Protein AF-A0ABC9U1S2-F1 (afdb_monomer_lite)

Radius of gyration: 17.62 Å; chains: 1; bounding box: 37×18×58 Å

Foldseek 3Di:
DDDDWDKDKDKDWDKDWDWDDPDVVRVVVLVVQCPVQVVPDPDPCSSVVSSVVVVIDTPDMDRDDIDMDMDTDD

pLDDT: mean 82.36, std 9.42, range [54.91, 95.81]

Secondary structure (DSSP, 8-state):
-----EEEEEEEEEEEEEE--SSHHHHHHHHHHHHHHHHT-SSHHHHHHHHHHTT--EEEEEEEEEEEEEEEE-

Organism: NCBI:txid411472

Structure (mmCIF, N/CA/C/O backbone):
data_AF-A0ABC9U1S2-F1
#
_entry.id   AF-A0ABC9U1S2-F1
#
loop_
_atom_site.group_PDB
_atom_site.id
_atom_site.type_symbol
_atom_site.label_atom_id
_atom_site.label_alt_id
_atom_site.label_comp_id
_atom_site.label_asym_id
_atom_site.label_entity_id
_atom_site.label_seq_id
_atom_site.pdbx_PDB_ins_code
_atom_site.Cartn_x
_atom_site.Cartn_y
_atom_site.Cartn_z
_atom_site.occupancy
_atom_site.B_iso_or_equiv
_atom_site.auth_seq_id
_atom_site.auth_comp_id
_atom_site.auth_asym_id
_atom_site.auth_atom_id
_atom_site.pdbx_PDB_model_num
ATOM 1 N N . MET A 1 1 ? 19.229 -11.591 -39.838 1.00 54.91 1 MET A N 1
ATOM 2 C CA . MET A 1 1 ? 19.985 -10.944 -38.744 1.00 54.91 1 MET A CA 1
ATOM 3 C C . MET A 1 1 ? 18.985 -10.590 -37.661 1.00 54.91 1 MET A C 1
ATOM 5 O O . MET A 1 1 ? 17.901 -10.149 -38.022 1.00 54.91 1 MET A O 1
ATOM 9 N N . ARG A 1 2 ? 19.291 -10.858 -36.390 1.00 71.62 2 ARG A N 1
ATOM 10 C CA . ARG A 1 2 ? 18.407 -10.574 -35.252 1.00 71.62 2 ARG A CA 1
ATOM 11 C C . ARG A 1 2 ? 19.185 -9.698 -34.275 1.00 71.62 2 ARG A C 1
ATOM 13 O O . ARG A 1 2 ? 20.361 -9.968 -34.054 1.00 71.62 2 ARG A O 1
ATOM 20 N N . PHE A 1 3 ? 18.543 -8.649 -33.787 1.00 78.56 3 PHE A N 1
ATOM 21 C CA . PHE A 1 3 ? 19.073 -7.721 -32.796 1.00 78.56 3 PHE A CA 1
ATOM 22 C C . PHE A 1 3 ? 18.042 -7.651 -31.670 1.00 78.56 3 PHE A C 1
ATOM 24 O O . PHE A 1 3 ? 16.842 -7.638 -31.956 1.00 78.56 3 PHE A O 1
ATOM 31 N N . GLU A 1 4 ? 18.506 -7.701 -30.431 1.00 86.75 4 GLU A N 1
ATOM 32 C CA . GLU A 1 4 ? 17.682 -7.715 -29.223 1.00 86.75 4 GLU A CA 1
ATOM 33 C C . GLU A 1 4 ? 17.819 -6.364 -28.522 1.00 86.75 4 GLU A C 1
ATOM 35 O O . GLU A 1 4 ? 18.891 -5.765 -28.551 1.00 86.75 4 GLU A O 1
ATOM 40 N N . ILE A 1 5 ? 16.709 -5.856 -27.989 1.00 86.81 5 ILE A N 1
ATOM 41 C CA . ILE A 1 5 ? 16.649 -4.606 -27.230 1.00 86.81 5 ILE A CA 1
ATOM 42 C C . ILE A 1 5 ? 15.997 -4.965 -25.903 1.00 86.81 5 ILE A C 1
ATOM 44 O O . ILE A 1 5 ? 14.861 -5.444 -25.902 1.00 86.81 5 ILE A O 1
ATOM 48 N N . GLU A 1 6 ? 16.711 -4.728 -24.810 1.00 85.88 6 GLU A N 1
ATOM 49 C CA . GLU A 1 6 ? 16.201 -4.891 -23.454 1.00 85.88 6 GLU A CA 1
ATOM 50 C C . GLU A 1 6 ? 15.787 -3.522 -22.901 1.00 85.88 6 GLU A C 1
ATOM 52 O O . GLU A 1 6 ? 16.468 -2.512 -23.089 1.00 85.88 6 GLU A O 1
ATOM 57 N N . ILE A 1 7 ? 14.615 -3.478 -22.271 1.00 83.00 7 ILE A N 1
ATOM 58 C CA . ILE A 1 7 ? 14.064 -2.280 -21.638 1.00 83.00 7 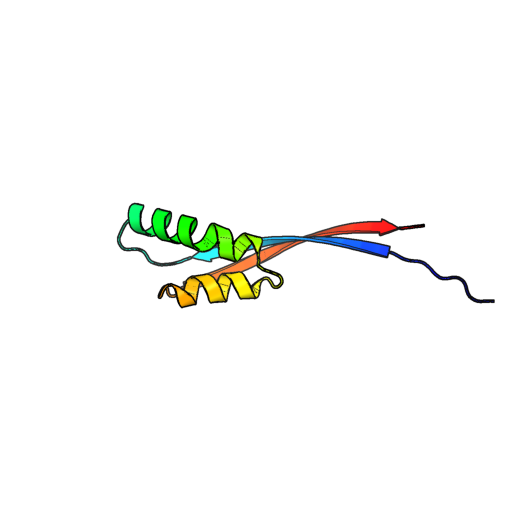ILE A CA 1
ATOM 59 C C . ILE A 1 7 ? 13.685 -2.676 -20.220 1.00 83.00 7 ILE A C 1
ATOM 61 O O . ILE A 1 7 ? 12.953 -3.649 -20.029 1.00 83.00 7 ILE A O 1
ATOM 65 N N . GLU A 1 8 ? 14.177 -1.914 -19.253 1.00 82.25 8 GLU A N 1
ATOM 66 C CA . GLU A 1 8 ? 13.790 -2.022 -17.854 1.00 82.25 8 GLU A CA 1
ATOM 67 C C . GLU A 1 8 ? 12.730 -0.959 -17.536 1.00 82.25 8 GLU A C 1
ATOM 69 O O . GLU A 1 8 ? 12.811 0.182 -17.999 1.00 82.25 8 GLU A O 1
ATOM 74 N N . GLU A 1 9 ? 11.707 -1.351 -16.778 1.00 78.56 9 GLU A N 1
ATOM 75 C CA . GLU A 1 9 ? 10.594 -0.492 -16.372 1.00 78.56 9 GLU A CA 1
ATOM 76 C C . GLU A 1 9 ? 10.495 -0.475 -14.846 1.00 78.56 9 GLU A C 1
ATOM 78 O O . GLU A 1 9 ? 10.374 -1.526 -14.210 1.00 78.56 9 GLU A O 1
ATOM 83 N N . GLN A 1 10 ? 10.490 0.723 -14.263 1.00 82.50 10 GLN A N 1
ATOM 84 C CA . GLN A 1 10 ? 10.232 0.933 -12.845 1.00 82.50 10 GLN A CA 1
ATOM 85 C C . GLN A 1 10 ? 8.868 1.603 -12.658 1.00 82.50 10 GLN A C 1
ATOM 87 O O . GLN A 1 10 ? 8.615 2.690 -13.176 1.00 82.50 10 GLN A O 1
ATOM 92 N N . ILE A 1 11 ? 7.986 0.964 -11.883 1.00 79.75 11 ILE A N 1
ATOM 93 C CA . ILE A 1 11 ? 6.626 1.450 -11.616 1.00 79.75 11 ILE A CA 1
ATOM 94 C C . ILE A 1 11 ? 6.515 1.878 -10.154 1.00 79.75 11 ILE A C 1
ATOM 96 O O . ILE A 1 11 ? 6.658 1.061 -9.244 1.00 79.75 11 ILE A O 1
ATOM 100 N N . THR A 1 12 ? 6.163 3.140 -9.922 1.00 79.38 12 THR A N 1
ATOM 101 C CA . THR A 1 12 ? 5.752 3.639 -8.606 1.00 79.38 12 THR A CA 1
ATOM 102 C C . THR A 1 12 ? 4.230 3.641 -8.511 1.00 79.38 12 THR A C 1
ATOM 104 O O . THR A 1 12 ? 3.546 4.305 -9.289 1.00 79.38 12 THR A O 1
ATOM 107 N N . ARG A 1 13 ? 3.679 2.923 -7.524 1.00 75.06 13 ARG A N 1
ATOM 108 C CA . ARG A 1 13 ? 2.234 2.874 -7.244 1.00 75.06 13 ARG A CA 1
ATOM 109 C C . ARG A 1 13 ? 1.927 3.526 -5.906 1.00 75.06 13 ARG A C 1
ATOM 111 O O . ARG A 1 13 ? 2.530 3.176 -4.896 1.00 75.06 13 ARG A O 1
ATOM 118 N N . ARG A 1 14 ? 0.945 4.427 -5.873 1.00 80.38 14 ARG A N 1
ATOM 119 C CA . ARG A 1 14 ? 0.443 5.022 -4.623 1.00 80.38 14 ARG A CA 1
ATOM 120 C C . ARG A 1 14 ? -0.941 4.471 -4.319 1.00 80.38 14 ARG A C 1
ATOM 122 O O . ARG A 1 14 ? -1.881 4.773 -5.038 1.00 80.38 14 ARG A O 1
ATOM 129 N N . ASN A 1 15 ? -1.076 3.684 -3.258 1.00 79.50 15 ASN A N 1
ATOM 130 C CA . ASN A 1 15 ? -2.364 3.146 -2.824 1.00 79.50 15 ASN A CA 1
ATOM 131 C C . ASN A 1 15 ? -2.802 3.809 -1.519 1.00 79.50 15 ASN A C 1
ATOM 133 O O . ASN A 1 15 ? -1.970 4.133 -0.673 1.00 79.50 15 ASN A O 1
ATOM 137 N N . SER A 1 16 ? -4.108 3.989 -1.347 1.00 84.44 16 SER A N 1
ATOM 138 C CA . SER A 1 16 ? -4.687 4.452 -0.085 1.00 84.44 16 SER A CA 1
ATOM 139 C C . SER A 1 16 ? -5.782 3.496 0.369 1.00 84.44 16 SER A C 1
ATOM 141 O O . SER A 1 16 ? -6.671 3.145 -0.414 1.00 84.44 16 SER A O 1
ATOM 143 N N . TYR A 1 17 ? -5.698 3.093 1.635 1.00 85.62 17 TYR A N 1
ATOM 144 C CA . TYR A 1 17 ? -6.624 2.183 2.296 1.00 85.62 17 TYR A CA 1
ATOM 145 C C . TYR A 1 17 ? -7.298 2.922 3.448 1.00 85.62 17 TYR A C 1
ATOM 147 O O . TYR A 1 17 ? -6.617 3.549 4.257 1.00 85.62 17 TYR A O 1
ATOM 155 N N . PHE A 1 18 ? -8.623 2.841 3.510 1.00 88.00 18 PHE A N 1
ATOM 156 C CA . PHE A 1 18 ? -9.411 3.372 4.619 1.00 88.00 18 PHE A CA 1
ATOM 157 C C . PHE A 1 18 ? -9.952 2.208 5.445 1.00 88.00 18 PHE A C 1
ATOM 159 O O . PHE A 1 18 ? -10.582 1.303 4.890 1.00 88.00 18 PHE A O 1
ATOM 166 N N . VAL A 1 19 ? -9.673 2.232 6.745 1.00 89.56 19 VAL A N 1
ATOM 167 C CA . VAL A 1 19 ? -10.108 1.238 7.731 1.00 89.56 19 VAL A CA 1
ATOM 168 C C . VAL A 1 19 ? -10.730 1.958 8.921 1.00 89.56 19 VAL A C 1
ATOM 170 O O . VAL A 1 19 ? -10.258 3.029 9.306 1.00 89.56 19 VAL A O 1
ATOM 173 N N . GLU A 1 20 ? -11.782 1.380 9.489 1.00 91.75 20 GLU A N 1
ATOM 174 C CA . GLU A 1 20 ? -12.330 1.839 10.765 1.00 91.75 20 GLU A CA 1
ATOM 175 C C . GLU A 1 20 ? -11.471 1.302 11.915 1.00 91.75 20 GLU A C 1
ATOM 177 O O . GLU A 1 20 ? -11.124 0.120 11.934 1.00 91.75 20 GLU A O 1
ATOM 182 N N . VAL A 1 21 ? -11.140 2.180 12.861 1.00 92.94 21 VAL A N 1
ATOM 183 C CA . VAL A 1 21 ? -10.421 1.869 14.104 1.00 92.94 21 VAL A CA 1
ATOM 184 C C . VAL A 1 21 ? -11.140 2.546 15.272 1.00 92.94 21 VAL A C 1
ATOM 186 O O . VAL A 1 21 ? -11.801 3.572 15.086 1.00 92.94 21 VAL A O 1
ATOM 189 N N . GLU A 1 22 ? -11.036 1.979 16.467 1.00 92.19 22 GLU A N 1
ATOM 190 C CA . GLU A 1 22 ? -11.626 2.491 17.704 1.00 92.19 22 GLU A CA 1
ATOM 191 C C . GLU A 1 22 ? -10.949 3.795 18.152 1.00 92.19 22 GLU A C 1
ATOM 193 O O . GLU A 1 22 ? -11.628 4.729 18.592 1.00 92.19 22 GLU A O 1
ATOM 198 N N . ASP A 1 23 ? -9.622 3.880 18.007 1.00 94.50 23 ASP A N 1
ATOM 199 C CA . ASP A 1 23 ? -8.825 5.065 18.321 1.00 94.50 23 ASP A CA 1
ATOM 200 C C . ASP A 1 23 ? -7.515 5.157 17.511 1.00 94.50 23 ASP A C 1
ATOM 202 O O . ASP A 1 23 ? -7.150 4.271 16.737 1.00 94.50 23 ASP A O 1
ATOM 206 N N . GLU A 1 24 ? -6.804 6.278 17.670 1.00 93.19 24 GLU A N 1
ATOM 207 C CA . GLU A 1 24 ? -5.529 6.542 16.986 1.00 93.19 24 GLU A CA 1
ATOM 208 C C . GLU A 1 24 ? -4.440 5.519 17.354 1.00 93.19 24 GLU A C 1
ATOM 210 O O . GLU A 1 24 ? -3.632 5.154 16.502 1.00 93.19 24 GLU A O 1
ATOM 215 N N . GLY A 1 25 ? -4.449 4.998 18.585 1.00 95.81 25 GLY A N 1
ATOM 216 C CA . GLY A 1 25 ? -3.478 4.009 19.047 1.00 95.81 25 GLY A CA 1
ATOM 217 C C . GLY A 1 25 ? -3.663 2.649 18.376 1.00 95.81 25 GLY A C 1
ATOM 218 O O . GLY A 1 25 ? -2.680 2.000 18.019 1.00 95.81 25 GLY A O 1
ATOM 219 N N . GLU A 1 26 ? -4.906 2.227 18.140 1.00 93.88 26 GLU A N 1
ATOM 220 C CA . GLU A 1 26 ? -5.195 1.054 17.309 1.00 93.88 26 GLU A CA 1
ATOM 221 C C . GLU A 1 26 ? -4.691 1.248 15.871 1.00 93.88 26 GLU A C 1
ATOM 223 O O . GLU A 1 26 ? -4.042 0.356 15.316 1.00 93.88 26 GLU A O 1
ATOM 228 N N . GLY A 1 27 ? -4.896 2.439 15.300 1.00 92.31 27 GLY A N 1
ATOM 229 C CA . GLY A 1 27 ? -4.361 2.798 13.985 1.00 92.31 27 GLY A CA 1
ATOM 230 C C . GLY A 1 27 ? -2.833 2.692 13.904 1.00 92.31 27 GLY A C 1
ATOM 231 O O . GLY A 1 27 ? -2.298 2.108 12.959 1.00 92.31 27 GLY A O 1
ATOM 232 N N . GLU A 1 28 ? -2.116 3.192 14.912 1.00 93.50 28 GLU A N 1
ATOM 233 C CA . GLU A 1 28 ? -0.656 3.061 14.997 1.00 93.50 28 GLU A CA 1
ATOM 234 C C . GLU A 1 28 ? -0.206 1.601 15.152 1.00 93.50 28 GLU A C 1
ATOM 236 O O . GLU A 1 28 ? 0.764 1.180 14.518 1.00 93.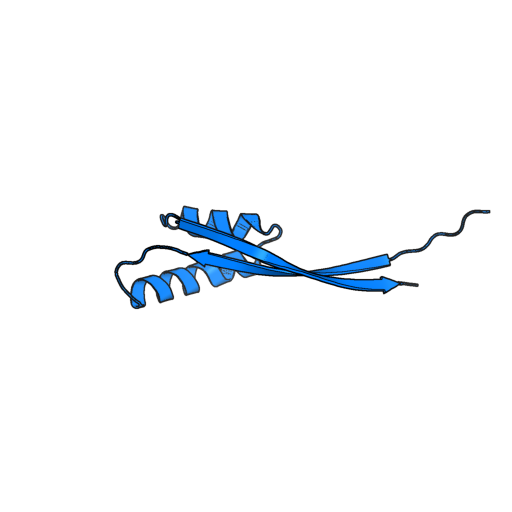50 28 GLU A O 1
ATOM 241 N N . MET A 1 29 ? -0.905 0.794 15.960 1.00 92.94 29 MET A N 1
ATOM 242 C CA . MET A 1 29 ? -0.602 -0.636 16.096 1.00 92.94 29 MET A CA 1
ATOM 243 C C . MET A 1 29 ? -0.794 -1.388 14.779 1.00 92.94 29 MET A C 1
ATOM 245 O O . MET A 1 29 ? 0.054 -2.209 14.423 1.00 92.94 29 MET A O 1
ATOM 249 N N . LEU A 1 30 ? -1.863 -1.086 14.037 1.00 91.75 30 LEU A N 1
ATOM 250 C CA . LEU A 1 30 ? -2.090 -1.651 12.711 1.00 91.75 30 LEU A CA 1
ATOM 251 C C . LEU A 1 30 ? -0.955 -1.272 11.753 1.00 91.75 30 LEU A C 1
ATOM 253 O O . LEU A 1 30 ? -0.408 -2.158 11.100 1.00 91.75 30 LEU A O 1
ATOM 257 N N . LEU A 1 31 ? -0.551 0.002 11.705 1.00 90.75 31 LEU A N 1
ATOM 258 C CA . LEU A 1 31 ? 0.559 0.455 10.856 1.00 90.75 31 LEU A CA 1
ATOM 259 C C . LEU A 1 31 ? 1.863 -0.282 11.168 1.00 90.75 31 LEU A C 1
ATOM 261 O O . LEU A 1 31 ? 2.491 -0.816 10.257 1.00 90.75 31 LEU A O 1
ATOM 265 N N . ASN A 1 32 ? 2.228 -0.372 12.448 1.00 90.88 32 ASN A N 1
ATOM 266 C CA . ASN A 1 32 ? 3.426 -1.097 12.873 1.00 90.88 32 ASN A CA 1
ATOM 267 C C . ASN A 1 32 ? 3.343 -2.590 12.519 1.00 90.88 32 ASN A C 1
ATOM 269 O O . ASN A 1 32 ? 4.335 -3.188 12.120 1.00 90.88 32 ASN A O 1
ATOM 273 N N . SER A 1 33 ? 2.157 -3.201 12.623 1.00 89.62 33 SER A N 1
ATOM 274 C CA . SER A 1 33 ? 1.972 -4.616 12.270 1.00 89.62 33 SER A CA 1
ATOM 275 C C . SER A 1 33 ? 2.110 -4.905 10.772 1.00 89.62 33 SER A C 1
ATOM 277 O O . SER A 1 33 ? 2.388 -6.043 10.404 1.00 89.62 33 SER A O 1
ATOM 279 N N . LEU A 1 34 ? 1.908 -3.893 9.922 1.00 90.50 34 LEU A N 1
ATOM 280 C CA . LEU A 1 34 ? 1.980 -4.011 8.466 1.00 90.50 34 LEU A CA 1
ATOM 281 C C . LEU A 1 34 ? 3.372 -3.703 7.905 1.00 90.50 34 LEU A C 1
ATOM 283 O O . LEU A 1 34 ? 3.591 -3.960 6.727 1.00 90.50 34 LEU A O 1
ATOM 287 N N . GLU A 1 35 ? 4.301 -3.152 8.691 1.00 88.75 35 GLU A N 1
ATOM 288 C CA . GLU A 1 35 ? 5.623 -2.731 8.202 1.00 88.75 35 GLU A CA 1
ATOM 289 C C . GLU A 1 35 ? 6.389 -3.891 7.542 1.00 88.75 35 GLU A C 1
ATOM 291 O O . GLU A 1 35 ? 6.872 -3.755 6.416 1.00 88.75 35 GLU A O 1
ATOM 296 N N . ASP A 1 36 ? 6.418 -5.058 8.190 1.00 84.38 36 ASP A N 1
ATOM 297 C CA . ASP A 1 36 ? 7.056 -6.264 7.649 1.00 84.38 36 ASP A CA 1
ATOM 298 C C . ASP A 1 36 ? 6.309 -6.793 6.410 1.00 84.38 36 ASP A C 1
ATOM 300 O O . ASP A 1 36 ? 6.925 -7.055 5.377 1.00 84.38 36 ASP A O 1
ATOM 304 N N . ASP A 1 37 ? 4.972 -6.872 6.472 1.00 87.94 37 ASP A N 1
ATOM 305 C CA . ASP A 1 37 ? 4.139 -7.344 5.355 1.00 87.94 37 ASP A CA 1
ATOM 306 C C . ASP A 1 37 ? 4.271 -6.429 4.114 1.00 87.94 37 ASP A C 1
ATOM 308 O O . ASP A 1 37 ? 4.174 -6.904 2.983 1.00 87.94 37 ASP A O 1
ATOM 312 N N . VAL A 1 38 ? 4.505 -5.122 4.303 1.00 84.81 38 VAL A N 1
ATOM 313 C CA . VAL A 1 38 ? 4.724 -4.154 3.214 1.00 84.81 38 VAL A CA 1
ATOM 314 C C . VAL A 1 38 ? 6.084 -4.340 2.556 1.00 84.81 38 VAL A C 1
ATOM 316 O O . VAL A 1 38 ? 6.176 -4.261 1.330 1.00 84.81 38 VAL A O 1
ATOM 319 N N . ASN A 1 39 ? 7.127 -4.588 3.345 1.00 84.56 39 ASN A N 1
ATOM 320 C CA . ASN A 1 39 ? 8.478 -4.794 2.823 1.00 84.56 39 ASN A CA 1
ATOM 321 C C . ASN A 1 39 ? 8.603 -6.100 2.024 1.00 84.56 39 ASN A C 1
ATOM 323 O O . ASN A 1 39 ? 9.379 -6.157 1.070 1.00 84.56 39 ASN A O 1
ATOM 327 N N . ASP A 1 40 ? 7.811 -7.114 2.376 1.00 86.12 40 ASP A N 1
ATOM 328 C CA . ASP A 1 40 ? 7.787 -8.414 1.699 1.00 86.12 40 ASP A CA 1
ATOM 329 C C . ASP A 1 40 ? 6.757 -8.501 0.553 1.00 86.12 40 ASP A C 1
ATOM 331 O O . ASP A 1 40 ? 6.697 -9.509 -0.158 1.00 86.12 40 ASP A O 1
ATOM 335 N N . ALA A 1 41 ? 5.936 -7.466 0.349 1.00 84.44 41 ALA A N 1
ATOM 336 C CA . ALA A 1 41 ? 4.879 -7.474 -0.657 1.00 84.44 41 ALA A CA 1
ATOM 337 C C . ALA A 1 41 ? 5.434 -7.470 -2.088 1.00 84.44 41 ALA A C 1
ATOM 339 O O . ALA A 1 41 ? 6.217 -6.605 -2.482 1.00 84.44 41 ALA A O 1
ATOM 340 N N . ILE A 1 42 ? 4.951 -8.405 -2.907 1.00 81.81 42 ILE A N 1
ATOM 341 C CA . ILE A 1 42 ? 5.347 -8.539 -4.317 1.00 81.81 42 ILE A CA 1
ATOM 342 C C . ILE A 1 42 ? 4.246 -7.982 -5.221 1.00 81.81 42 ILE A C 1
ATOM 344 O O . ILE A 1 42 ? 4.515 -7.380 -6.264 1.00 81.81 42 ILE A O 1
ATOM 348 N N . HIS A 1 43 ? 2.988 -8.170 -4.826 1.00 80.44 43 HIS A N 1
ATOM 349 C CA . HIS A 1 43 ? 1.819 -7.695 -5.542 1.00 80.44 43 HIS A CA 1
ATOM 350 C C . HIS A 1 43 ? 1.078 -6.625 -4.724 1.00 80.44 43 HIS A C 1
ATOM 352 O O . HIS A 1 43 ? 0.945 -6.757 -3.509 1.00 80.44 43 HIS A O 1
ATOM 358 N N . PRO A 1 44 ? 0.507 -5.583 -5.360 1.00 72.62 44 PRO A N 1
ATOM 359 C CA . PRO A 1 44 ? -0.276 -4.567 -4.650 1.00 72.62 44 PRO A CA 1
ATOM 360 C C . PRO A 1 44 ? -1.409 -5.125 -3.772 1.00 72.62 44 PRO A C 1
ATOM 362 O O . PRO A 1 44 ? -1.740 -4.532 -2.747 1.00 7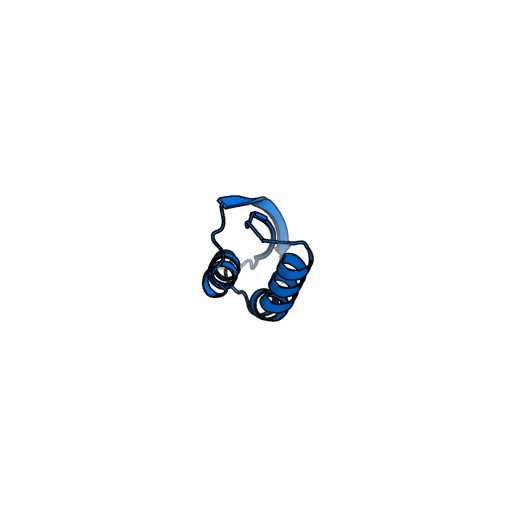2.62 44 PRO A O 1
ATOM 365 N N . ASP A 1 45 ? -1.983 -6.266 -4.162 1.00 80.88 45 ASP A N 1
ATOM 366 C CA . ASP A 1 45 ? -3.062 -6.926 -3.415 1.00 80.88 45 ASP A CA 1
ATOM 367 C C . ASP A 1 45 ? -2.579 -7.596 -2.113 1.00 80.88 45 ASP A C 1
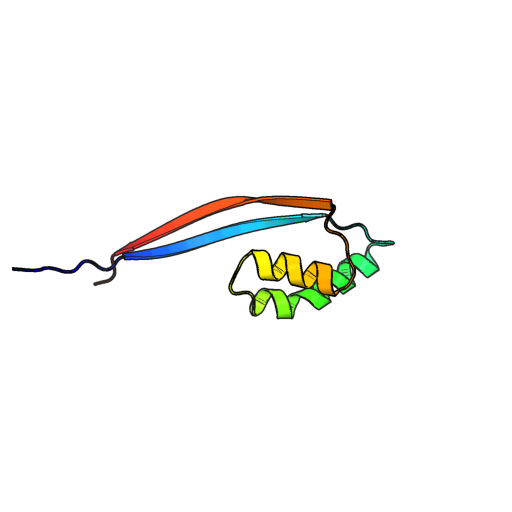ATOM 369 O O . ASP A 1 45 ? -3.404 -7.865 -1.237 1.00 80.88 45 ASP A O 1
ATOM 373 N N . ASP A 1 46 ? -1.270 -7.824 -1.950 1.00 86.19 46 ASP A N 1
ATOM 374 C CA . ASP A 1 46 ? -0.698 -8.437 -0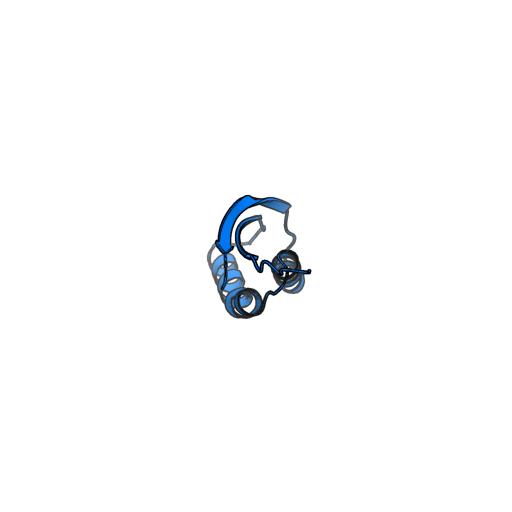.744 1.00 86.19 46 ASP A CA 1
ATOM 375 C C . ASP A 1 46 ? -0.936 -7.540 0.479 1.00 86.19 46 ASP A C 1
ATOM 377 O O . ASP A 1 46 ? -1.307 -8.026 1.547 1.00 86.19 46 ASP A O 1
ATOM 381 N N . ILE A 1 47 ? -0.860 -6.216 0.298 1.00 86.31 47 ILE A N 1
ATOM 382 C CA . ILE A 1 47 ? -1.133 -5.232 1.357 1.00 86.31 47 ILE A CA 1
ATOM 383 C C . ILE A 1 47 ? -2.602 -5.263 1.775 1.00 86.31 47 ILE A C 1
ATOM 385 O O . ILE A 1 47 ? -2.927 -5.257 2.962 1.00 86.31 47 ILE A O 1
ATOM 389 N N . LEU A 1 48 ? -3.513 -5.340 0.799 1.00 86.56 48 LEU A N 1
ATOM 390 C CA . LEU A 1 48 ? -4.943 -5.459 1.075 1.00 86.56 48 LEU A CA 1
ATOM 391 C C . LEU A 1 48 ? -5.246 -6.742 1.860 1.00 86.56 48 LEU A C 1
ATOM 393 O O . LEU A 1 48 ? -6.098 -6.743 2.752 1.00 86.56 48 LEU A O 1
ATOM 397 N N . TYR A 1 49 ? -4.571 -7.840 1.519 1.00 87.62 49 TYR A N 1
ATOM 398 C CA . TYR A 1 49 ? -4.696 -9.099 2.239 1.00 87.62 49 TYR A CA 1
ATOM 399 C C . TYR A 1 49 ? -4.134 -9.005 3.663 1.00 87.62 49 TYR A C 1
ATOM 401 O O . TYR A 1 49 ? -4.797 -9.460 4.596 1.00 87.62 49 TYR A O 1
ATOM 409 N N . ALA A 1 50 ? -2.972 -8.375 3.846 1.00 90.25 50 ALA A N 1
ATOM 410 C CA . ALA A 1 50 ? -2.353 -8.167 5.151 1.00 90.25 50 ALA A CA 1
ATOM 411 C C . ALA A 1 50 ? -3.278 -7.390 6.103 1.00 90.25 50 ALA A C 1
ATOM 413 O O . ALA A 1 50 ? -3.551 -7.858 7.208 1.00 90.25 50 ALA A O 1
ATOM 414 N N . ILE A 1 51 ? -3.885 -6.291 5.638 1.00 89.81 51 ILE A N 1
ATOM 415 C CA . ILE A 1 51 ? -4.862 -5.514 6.423 1.00 89.81 51 ILE A CA 1
ATOM 416 C C . ILE A 1 51 ? -6.046 -6.394 6.861 1.00 89.81 51 ILE A C 1
ATOM 418 O O . ILE A 1 51 ? -6.431 -6.406 8.031 1.00 89.81 51 ILE A O 1
ATOM 422 N N . LYS A 1 52 ? -6.602 -7.189 5.938 1.00 88.62 52 LYS A N 1
ATOM 423 C CA . LYS A 1 52 ? -7.735 -8.085 6.231 1.00 88.62 52 LYS A CA 1
ATOM 424 C C . LYS A 1 52 ? -7.371 -9.220 7.186 1.00 88.62 52 LYS A C 1
ATOM 426 O O . LYS A 1 52 ? -8.206 -9.628 7.990 1.00 88.62 52 LYS A O 1
ATOM 431 N N . LYS A 1 53 ? -6.143 -9.741 7.112 1.00 89.06 53 LYS A N 1
ATOM 432 C CA . LYS A 1 53 ? -5.630 -10.786 8.011 1.00 89.06 53 LYS A CA 1
ATOM 433 C C . LYS A 1 53 ? -5.585 -10.310 9.466 1.00 89.06 53 LYS A C 1
ATOM 435 O O . LYS A 1 53 ? -5.801 -11.124 10.359 1.00 89.06 53 LYS A O 1
ATOM 440 N N . GLN A 1 54 ? -5.374 -9.012 9.688 1.00 86.81 54 GLN A N 1
ATOM 441 C CA . GLN A 1 54 ? -5.425 -8.386 11.013 1.00 86.81 54 GLN A CA 1
ATOM 442 C C . GLN A 1 54 ? -6.861 -8.159 11.529 1.00 86.81 54 GLN A C 1
ATOM 444 O O . GLN A 1 54 ? -7.045 -7.690 12.644 1.00 86.81 54 GLN A O 1
ATOM 449 N N . GLY A 1 55 ? -7.888 -8.525 10.751 1.00 88.75 55 GLY A N 1
ATOM 450 C CA . GLY A 1 55 ? -9.296 -8.444 11.155 1.00 88.75 55 GLY A CA 1
ATOM 451 C C . GLY A 1 55 ? -10.016 -7.165 10.725 1.00 88.75 55 GLY A C 1
ATOM 452 O O . GLY A 1 55 ? -11.224 -7.066 10.931 1.00 88.75 55 GLY A O 1
ATOM 453 N N . TYR A 1 56 ? -9.322 -6.227 10.077 1.00 89.12 56 TYR A N 1
ATOM 454 C CA . TYR A 1 56 ? -9.915 -4.968 9.631 1.00 89.12 56 TYR A CA 1
ATOM 455 C C . TYR A 1 56 ? -10.666 -5.127 8.309 1.00 89.12 56 TYR A C 1
ATOM 457 O O . TYR A 1 56 ? -10.218 -5.801 7.373 1.00 89.12 56 TYR A O 1
ATOM 465 N N . GLN A 1 57 ? -11.812 -4.455 8.207 1.00 85.62 57 GLN A N 1
ATOM 466 C CA . GLN A 1 57 ? -12.497 -4.265 6.934 1.00 85.62 57 GLN A CA 1
ATOM 467 C C . GLN A 1 57 ? -11.981 -2.995 6.259 1.00 85.62 57 GLN A C 1
ATOM 469 O O . GLN A 1 57 ? -11.941 -1.927 6.859 1.00 85.62 57 GLN A O 1
ATOM 474 N N . VAL A 1 58 ? -11.589 -3.120 4.990 1.00 84.19 58 VAL A N 1
ATOM 475 C CA . VAL A 1 58 ? -11.215 -1.971 4.159 1.00 84.19 58 VAL A CA 1
ATOM 476 C C . VAL A 1 58 ? -12.472 -1.437 3.487 1.00 84.19 58 VAL A C 1
ATOM 478 O O . VAL A 1 58 ? -13.065 -2.128 2.656 1.00 84.19 58 VAL A O 1
ATOM 481 N N . GLU A 1 59 ? -12.862 -0.215 3.836 1.00 73.38 59 GLU A N 1
ATOM 482 C CA . GLU A 1 59 ? -14.088 0.422 3.346 1.00 73.38 59 GLU A CA 1
ATOM 483 C C . GLU A 1 59 ? -13.933 0.983 1.934 1.00 73.38 59 GLU A C 1
ATOM 485 O O . GLU A 1 59 ? -14.845 0.919 1.111 1.00 73.38 59 GLU A O 1
ATOM 490 N N . THR A 1 60 ? -12.769 1.566 1.647 1.00 62.41 60 THR A N 1
ATOM 491 C CA . THR A 1 60 ? -12.459 2.178 0.355 1.00 62.41 60 THR A CA 1
ATOM 492 C C . THR A 1 60 ? -11.003 1.922 0.000 1.00 62.41 60 THR A C 1
ATOM 494 O O . THR A 1 60 ? -10.100 2.087 0.821 1.00 62.41 60 THR A O 1
ATOM 497 N N . PHE A 1 61 ? -10.788 1.536 -1.255 1.00 66.62 61 PHE A N 1
ATOM 498 C CA . PHE A 1 61 ? -9.476 1.370 -1.858 1.00 66.62 61 PHE A CA 1
ATOM 499 C C . PHE A 1 61 ? -9.347 2.345 -3.024 1.00 66.62 61 PHE A C 1
ATOM 501 O O . PHE A 1 61 ? -10.106 2.263 -3.993 1.00 66.62 61 PHE A O 1
ATOM 508 N N . ILE A 1 62 ? -8.386 3.263 -2.933 1.00 61.12 62 ILE A N 1
ATOM 509 C CA . ILE A 1 62 ? -8.006 4.112 -4.061 1.00 61.12 62 ILE A CA 1
ATOM 510 C C . ILE A 1 62 ? -6.708 3.546 -4.622 1.00 61.12 62 ILE A C 1
ATOM 512 O O . ILE A 1 62 ? -5.641 3.700 -4.024 1.00 61.12 62 ILE A O 1
ATOM 516 N N . ARG A 1 63 ? -6.813 2.903 -5.787 1.00 64.44 63 ARG A N 1
ATOM 517 C CA . ARG A 1 63 ? -5.656 2.584 -6.623 1.00 64.44 63 ARG A CA 1
ATOM 518 C C . ARG A 1 63 ? -5.203 3.898 -7.250 1.00 64.44 63 ARG A C 1
ATOM 520 O O . ARG A 1 63 ? -5.849 4.395 -8.171 1.00 64.44 63 ARG A O 1
ATOM 527 N N . GLY A 1 64 ? -4.201 4.536 -6.660 1.00 59.88 64 GLY A N 1
ATOM 528 C CA . GLY A 1 64 ? -3.700 5.809 -7.161 1.00 59.88 64 GLY A CA 1
ATOM 529 C C . GLY A 1 64 ? -2.957 5.648 -8.483 1.00 59.88 64 GLY A C 1
ATOM 530 O O . GLY A 1 64 ? -2.779 4.543 -8.998 1.00 59.88 64 GLY A O 1
ATOM 531 N N . ALA A 1 65 ? -2.554 6.793 -9.032 1.00 60.97 65 ALA A N 1
ATOM 532 C CA . ALA A 1 65 ? -1.811 6.886 -10.280 1.00 60.97 65 ALA A CA 1
ATOM 533 C C . ALA A 1 65 ? -0.541 6.015 -10.250 1.00 60.97 65 ALA A C 1
ATOM 535 O O . ALA A 1 65 ? 0.149 5.943 -9.229 1.00 60.97 65 ALA A O 1
ATOM 536 N N . GLU A 1 66 ? -0.262 5.359 -11.374 1.00 69.44 66 GLU A N 1
ATOM 537 C CA . GLU A 1 66 ? 1.002 4.672 -11.628 1.00 69.44 66 GLU A CA 1
ATOM 538 C C . GLU A 1 66 ? 1.931 5.674 -12.324 1.00 69.44 66 GLU A C 1
ATOM 540 O O . GLU A 1 66 ? 1.592 6.179 -13.395 1.00 69.44 66 GLU A O 1
ATOM 545 N N . ASP A 1 67 ? 3.067 5.988 -11.704 1.00 72.06 67 ASP A N 1
ATOM 546 C CA . ASP A 1 67 ? 4.158 6.715 -12.358 1.00 72.06 67 ASP A CA 1
ATOM 547 C C . ASP A 1 67 ? 5.161 5.677 -12.867 1.00 72.06 67 ASP A C 1
ATOM 549 O O . ASP A 1 67 ? 5.537 4.765 -12.125 1.00 72.06 67 ASP A O 1
ATOM 553 N N . VAL A 1 68 ? 5.560 5.789 -14.134 1.00 73.81 68 VAL A N 1
ATOM 554 C CA . VAL A 1 68 ? 6.390 4.786 -14.809 1.00 73.81 68 VAL A CA 1
ATOM 555 C C . VAL A 1 68 ? 7.629 5.436 -15.408 1.00 73.81 68 VAL A C 1
ATOM 557 O O . VAL A 1 68 ? 7.524 6.403 -16.167 1.00 73.81 68 VAL A O 1
ATOM 560 N N . GLU A 1 69 ? 8.789 4.873 -15.092 1.00 80.38 69 GLU A N 1
ATOM 561 C CA . GLU A 1 69 ? 10.089 5.250 -15.641 1.00 80.38 69 GLU A CA 1
ATOM 562 C C . GLU A 1 69 ? 10.646 4.094 -16.482 1.00 80.38 69 GLU A C 1
ATOM 564 O O . GLU A 1 69 ? 10.527 2.929 -16.105 1.00 80.38 69 GLU A O 1
ATOM 569 N N . TYR A 1 70 ? 11.232 4.415 -17.639 1.00 80.69 70 TYR A N 1
ATOM 570 C CA . TYR A 1 70 ? 11.784 3.434 -18.577 1.00 80.69 70 TYR A CA 1
ATOM 571 C C . TYR A 1 70 ? 13.260 3.725 -18.829 1.00 80.69 70 TYR A C 1
ATOM 573 O O . TYR A 1 70 ? 13.619 4.868 -19.130 1.00 80.69 70 TYR A O 1
ATOM 581 N N . GLU A 1 71 ? 14.090 2.686 -18.811 1.00 76.94 71 GLU A N 1
ATOM 582 C CA . GLU A 1 71 ? 15.502 2.761 -19.182 1.00 76.94 71 GLU A CA 1
ATOM 583 C C . GLU A 1 71 ? 15.846 1.681 -20.216 1.00 76.94 71 GLU A C 1
ATOM 585 O O . GLU A 1 71 ? 15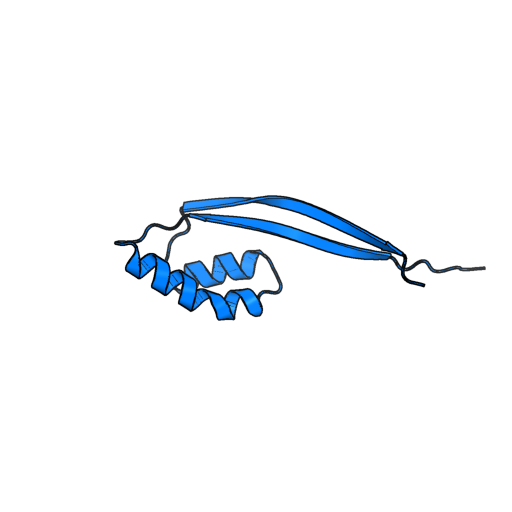.389 0.541 -20.142 1.00 76.94 71 GLU A O 1
ATOM 590 N N . ILE A 1 72 ? 16.649 2.046 -21.220 1.00 80.06 72 ILE A N 1
ATOM 591 C CA . ILE A 1 72 ? 17.221 1.070 -22.153 1.00 80.06 72 ILE A CA 1
ATOM 592 C C . ILE A 1 72 ? 18.499 0.537 -21.517 1.00 80.06 72 ILE A C 1
ATOM 594 O O . ILE A 1 72 ? 19.455 1.292 -21.330 1.00 80.06 72 ILE A O 1
ATOM 598 N N . VAL A 1 73 ? 18.520 -0.761 -21.243 1.00 73.56 73 VAL A N 1
ATOM 599 C CA . VAL A 1 73 ? 19.692 -1.470 -20.724 1.00 73.56 73 VAL A CA 1
ATOM 600 C C . VAL A 1 73 ? 20.468 -2.089 -21.889 1.00 73.56 73 VAL A C 1
ATOM 602 O O . VAL A 1 73 ? 19.884 -2.564 -22.863 1.00 73.56 73 VAL A O 1
ATOM 605 N N . ASN A 1 74 ? 21.796 -1.976 -21.823 1.00 63.88 74 ASN A N 1
ATOM 606 C CA . ASN A 1 74 ? 22.744 -2.305 -22.898 1.00 63.88 74 ASN A CA 1
ATOM 607 C C . ASN A 1 74 ? 23.513 -3.591 -22.595 1.00 63.88 74 ASN A C 1
ATOM 609 O O . ASN A 1 74 ? 23.930 -3.740 -21.423 1.00 63.88 74 ASN A O 1
#

Sequence (74 aa):
MRFEIEIEEQITRRNSYFVEVEDEGEGEMLLNSLEDDVNDAIHPDDILYAIKKQGYQVETFIRGAEDVEYEIVN